Protein AF-F3PXC1-F1 (afdb_monomer_lite)

Sequence (77 aa):
MEQMRKLPIGIQTFEEIRKDNYLYVDKTAMIYQSGYLTIRGYDKEVLLYTLAFPNDEVRYGFLNFLVPYYTGCNSED

Secondary structure (DSSP, 8-state):
-PPPPPP-SS---HHHHHHTT------HHHHHHTTS-EEEEEETTTTEEEEE-SSHHHHHHHHHHTHHHHH------

Structure (mmCIF, N/CA/C/O backbone):
data_AF-F3PXC1-F1
#
_entry.id   AF-F3PXC1-F1
#
loop_
_atom_site.group_PDB
_atom_site.id
_atom_site.type_symbol
_atom_site.label_atom_id
_atom_site.label_alt_id
_atom_site.label_comp_id
_atom_site.label_asym_id
_atom_site.label_entity_id
_atom_site.label_seq_id
_atom_site.pdbx_PDB_ins_code
_atom_site.Cartn_x
_atom_site.Cartn_y
_atom_site.Cartn_z
_atom_site.occupancy
_atom_site.B_iso_or_equiv
_atom_site.auth_seq_id
_atom_site.auth_comp_id
_atom_site.auth_asym_id
_atom_site.auth_atom_id
_atom_site.pdbx_PDB_model_num
ATOM 1 N N . MET A 1 1 ? 25.697 -20.215 4.891 1.00 54.97 1 MET A N 1
ATOM 2 C CA . MET A 1 1 ? 25.732 -18.800 4.468 1.00 54.97 1 MET A CA 1
ATOM 3 C C . MET A 1 1 ? 24.417 -18.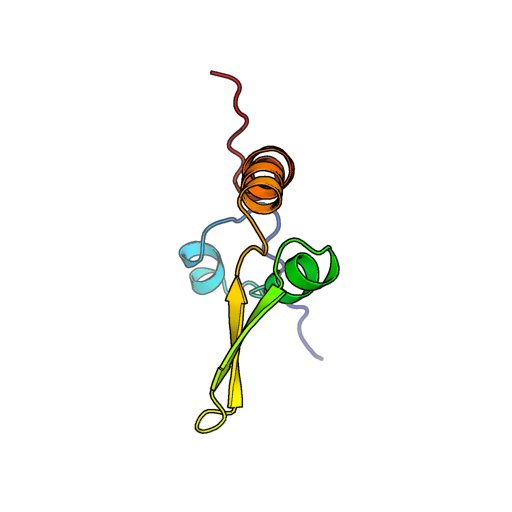519 3.774 1.00 54.97 1 MET A C 1
ATOM 5 O O . MET A 1 1 ? 24.048 -19.294 2.902 1.00 54.97 1 MET A O 1
ATOM 9 N N . GLU A 1 2 ? 23.676 -17.514 4.224 1.00 70.75 2 GLU A N 1
ATOM 10 C CA . GLU A 1 2 ? 22.377 -17.168 3.643 1.00 70.75 2 GLU A CA 1
ATOM 11 C C . GLU A 1 2 ? 22.599 -16.545 2.258 1.00 70.75 2 GLU A C 1
ATOM 13 O O . GLU A 1 2 ? 23.402 -15.624 2.104 1.00 70.75 2 GLU A O 1
ATOM 18 N N . GLN A 1 3 ? 21.973 -17.108 1.225 1.00 75.50 3 GLN A N 1
ATOM 19 C CA . GLN A 1 3 ? 22.129 -16.626 -0.144 1.00 75.50 3 GLN A CA 1
ATOM 20 C C . GLN A 1 3 ? 21.302 -15.346 -0.325 1.00 75.50 3 GLN A C 1
ATOM 22 O O . GLN A 1 3 ? 20.119 -15.307 0.010 1.00 75.50 3 GLN A O 1
ATOM 27 N N . MET A 1 4 ? 21.924 -14.291 -0.851 1.00 80.88 4 MET A N 1
ATOM 28 C CA . MET A 1 4 ? 21.274 -12.995 -1.048 1.00 80.88 4 MET A CA 1
ATOM 29 C C . MET A 1 4 ? 20.119 -13.109 -2.057 1.00 80.88 4 MET A C 1
ATOM 31 O O . MET A 1 4 ? 20.297 -13.607 -3.171 1.00 80.88 4 MET A O 1
ATOM 35 N N . ARG A 1 5 ? 18.925 -12.657 -1.657 1.00 83.75 5 ARG A N 1
ATOM 36 C CA . ARG A 1 5 ? 17.699 -12.738 -2.469 1.00 83.75 5 ARG A CA 1
ATOM 37 C C . ARG A 1 5 ? 17.726 -11.703 -3.596 1.00 83.75 5 ARG A C 1
ATOM 39 O O . ARG A 1 5 ? 18.120 -10.560 -3.380 1.00 83.75 5 ARG A O 1
ATOM 46 N N . LYS A 1 6 ? 17.271 -12.090 -4.790 1.00 88.31 6 LYS A N 1
ATOM 47 C CA . LYS A 1 6 ? 17.208 -11.201 -5.960 1.00 88.31 6 LYS A CA 1
ATOM 48 C C . LYS A 1 6 ? 16.074 -10.184 -5.806 1.00 88.31 6 LYS A C 1
ATOM 50 O O . LYS A 1 6 ? 14.962 -10.567 -5.451 1.00 88.31 6 LYS A O 1
ATOM 55 N N . LEU A 1 7 ? 16.333 -8.915 -6.117 1.00 89.19 7 LEU A N 1
ATOM 56 C CA . LEU A 1 7 ? 15.317 -7.855 -6.115 1.00 89.19 7 LEU A CA 1
ATOM 57 C C . LEU A 1 7 ? 14.700 -7.678 -7.515 1.00 89.19 7 LEU A C 1
ATOM 59 O O . LEU A 1 7 ? 15.448 -7.704 -8.494 1.00 89.19 7 LEU A O 1
ATOM 63 N N . PRO A 1 8 ? 13.374 -7.477 -7.630 1.00 87.56 8 PRO A N 1
ATOM 64 C CA . PRO A 1 8 ? 12.679 -7.334 -8.910 1.00 87.56 8 PRO A CA 1
ATOM 65 C C . PRO A 1 8 ? 12.786 -5.895 -9.443 1.00 87.56 8 PRO A C 1
ATOM 67 O O . PRO A 1 8 ? 11.798 -5.171 -9.547 1.00 87.56 8 PRO A O 1
ATOM 70 N N . ILE A 1 9 ? 14.003 -5.433 -9.735 1.00 84.81 9 ILE A N 1
ATOM 71 C CA . ILE A 1 9 ? 14.221 -4.085 -10.277 1.00 84.81 9 ILE A CA 1
ATOM 72 C C . ILE A 1 9 ? 13.839 -4.075 -11.759 1.00 84.81 9 ILE A C 1
ATOM 74 O O . ILE A 1 9 ? 14.372 -4.859 -12.537 1.00 84.81 9 ILE A O 1
ATOM 78 N N . GLY A 1 10 ? 12.906 -3.201 -12.141 1.00 80.31 10 GLY A N 1
ATOM 79 C CA . GLY A 1 10 ? 12.405 -3.101 -13.518 1.00 80.31 10 GLY A CA 1
ATOM 80 C C . GLY A 1 10 ? 11.401 -4.187 -13.922 1.00 80.31 10 GLY A C 1
ATOM 81 O O . GLY A 1 10 ? 10.819 -4.091 -14.996 1.00 80.31 10 GLY A O 1
ATOM 82 N N . ILE A 1 11 ? 11.146 -5.177 -13.063 1.00 82.75 11 ILE A N 1
ATOM 83 C CA . ILE A 1 11 ? 10.143 -6.224 -13.287 1.00 82.75 11 ILE A CA 1
ATOM 84 C C . ILE A 1 11 ? 8.840 -5.788 -12.621 1.00 82.75 11 ILE A C 1
ATOM 86 O O . ILE A 1 11 ? 8.800 -5.587 -11.408 1.00 82.75 11 ILE A O 1
ATOM 90 N N . GLN A 1 12 ? 7.771 -5.659 -13.407 1.00 76.88 12 GLN A N 1
ATOM 91 C CA . GLN A 1 12 ? 6.456 -5.234 -12.909 1.00 76.88 12 GLN A CA 1
ATOM 92 C C . GLN A 1 12 ? 5.412 -6.358 -12.914 1.00 76.88 12 GLN A C 1
ATOM 94 O O . GLN A 1 12 ? 4.300 -6.155 -12.428 1.00 76.88 12 GLN A O 1
ATOM 99 N N . THR A 1 13 ? 5.739 -7.550 -13.431 1.00 83.75 13 THR A N 1
ATOM 100 C CA . THR A 1 13 ? 4.778 -8.658 -13.503 1.00 83.75 13 THR A CA 1
ATOM 101 C C . THR A 1 13 ? 4.979 -9.680 -12.383 1.00 83.75 13 THR A C 1
ATOM 103 O O . THR A 1 13 ? 6.082 -10.143 -12.088 1.00 83.75 13 THR A O 1
ATOM 106 N N . PHE A 1 14 ? 3.870 -10.095 -11.768 1.00 85.56 14 PHE A N 1
ATOM 107 C CA . PHE A 1 14 ? 3.866 -11.161 -10.762 1.00 85.56 14 PHE A CA 1
ATOM 108 C C . PHE A 1 14 ? 4.288 -12.524 -11.320 1.00 85.56 14 PHE A C 1
ATOM 110 O O . PHE A 1 14 ? 4.653 -13.417 -10.556 1.00 85.56 14 PHE A O 1
ATOM 117 N N . GLU A 1 15 ? 4.166 -12.733 -12.629 1.00 90.19 15 GLU A N 1
ATOM 118 C CA . GLU A 1 15 ? 4.565 -13.979 -13.276 1.00 90.19 15 GLU A CA 1
ATOM 119 C C . GLU A 1 15 ? 6.086 -14.132 -13.299 1.00 90.19 15 GLU A C 1
ATOM 121 O O . GLU A 1 15 ? 6.589 -15.153 -12.830 1.00 90.19 15 GLU A O 1
ATOM 126 N N . GLU A 1 16 ? 6.807 -13.107 -13.759 1.00 87.88 16 GLU A N 1
ATOM 127 C CA . GLU A 1 16 ? 8.275 -13.086 -13.795 1.00 87.88 16 GLU A CA 1
ATOM 128 C C . GLU A 1 16 ? 8.866 -13.184 -12.385 1.00 87.88 16 GLU A C 1
ATOM 130 O O . GLU A 1 16 ? 9.736 -14.016 -12.129 1.00 87.88 16 GLU A O 1
ATOM 135 N N . ILE A 1 17 ? 8.311 -12.429 -11.425 1.00 88.94 17 ILE A N 1
ATOM 136 C CA . ILE A 1 17 ? 8.751 -12.473 -10.020 1.00 88.94 17 ILE A CA 1
ATOM 137 C C . ILE A 1 17 ? 8.708 -13.905 -9.465 1.00 88.94 17 ILE A C 1
ATOM 139 O O . ILE A 1 17 ? 9.645 -14.334 -8.787 1.00 88.94 17 ILE A O 1
ATOM 143 N N . ARG A 1 18 ? 7.637 -14.657 -9.757 1.00 88.75 18 ARG A N 1
ATOM 144 C CA . ARG A 1 18 ? 7.464 -16.036 -9.274 1.00 88.75 18 ARG A CA 1
ATOM 145 C C . ARG A 1 18 ? 8.334 -17.037 -10.025 1.00 88.75 18 ARG A C 1
ATOM 147 O O . ARG A 1 18 ? 8.916 -17.903 -9.378 1.00 88.75 18 ARG A O 1
ATOM 154 N N . LYS A 1 19 ? 8.404 -16.945 -11.358 1.00 92.00 19 LYS A N 1
ATOM 155 C CA . LYS A 1 19 ? 9.180 -17.882 -12.190 1.00 92.00 19 LYS A CA 1
ATOM 156 C C . LYS A 1 19 ? 10.670 -17.828 -11.862 1.00 92.00 19 LYS A C 1
ATOM 158 O O . LYS A 1 19 ? 11.293 -18.875 -11.716 1.00 92.00 19 LYS A O 1
ATOM 163 N N . ASP A 1 20 ? 11.201 -16.627 -11.659 1.00 88.75 20 ASP A N 1
ATOM 164 C CA . ASP A 1 20 ? 12.639 -16.405 -11.483 1.00 88.75 20 ASP A CA 1
ATOM 165 C C . ASP A 1 20 ? 13.068 -16.266 -10.010 1.00 88.75 20 ASP A C 1
ATOM 167 O O . ASP A 1 20 ? 14.224 -15.940 -9.711 1.00 88.75 20 ASP A O 1
ATOM 171 N N . ASN A 1 21 ? 1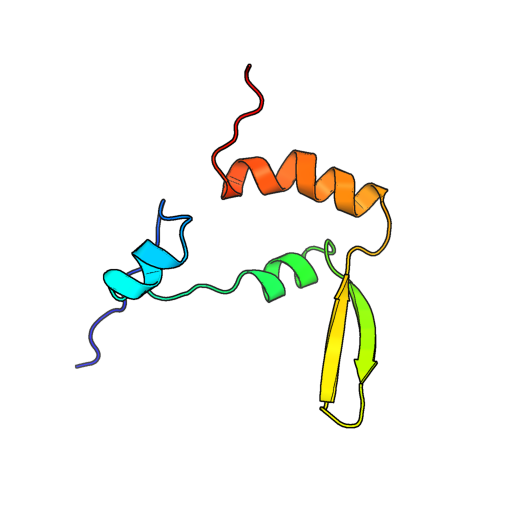2.149 -16.564 -9.080 1.00 88.25 21 ASN A N 1
ATOM 172 C CA . ASN A 1 21 ? 12.366 -16.575 -7.632 1.00 88.25 21 ASN A CA 1
ATOM 173 C C . ASN A 1 21 ? 12.908 -15.237 -7.082 1.00 88.25 21 ASN A C 1
ATOM 175 O O . ASN A 1 21 ? 13.827 -15.198 -6.255 1.00 88.25 21 ASN A O 1
ATOM 179 N N . TYR A 1 22 ? 12.345 -14.123 -7.554 1.00 91.38 22 TYR A N 1
ATOM 180 C CA . TYR A 1 22 ? 12.622 -12.798 -7.005 1.00 91.38 22 TYR A CA 1
ATOM 181 C C . TYR A 1 22 ? 11.913 -12.601 -5.657 1.00 91.38 22 TYR A C 1
ATOM 183 O O . TYR A 1 22 ? 10.864 -13.180 -5.371 1.00 91.38 22 TYR A O 1
ATOM 191 N N . LEU A 1 23 ? 12.472 -11.735 -4.810 1.00 88.94 23 LEU A N 1
ATOM 192 C CA . LEU A 1 23 ? 11.790 -11.245 -3.618 1.00 88.94 23 LEU A CA 1
ATOM 193 C C . LEU A 1 23 ? 10.562 -10.429 -4.039 1.00 88.94 23 LEU A C 1
ATOM 195 O O . LEU A 1 23 ? 10.703 -9.352 -4.612 1.00 88.94 23 LEU A O 1
ATOM 199 N N . TYR A 1 24 ? 9.364 -10.901 -3.701 1.00 87.19 24 TYR A N 1
ATOM 200 C CA . TYR A 1 24 ? 8.176 -10.060 -3.779 1.00 87.19 24 TYR A CA 1
ATOM 201 C C . TYR A 1 24 ? 8.264 -8.948 -2.727 1.00 87.19 24 TYR A C 1
ATOM 203 O O . TYR A 1 24 ? 8.350 -9.225 -1.530 1.00 87.19 24 TYR A O 1
ATOM 211 N N . VAL A 1 25 ? 8.267 -7.696 -3.185 1.00 85.44 25 VAL A N 1
ATOM 212 C CA . VAL A 1 25 ? 8.293 -6.511 -2.323 1.00 85.44 25 VAL A CA 1
ATOM 213 C C . VAL A 1 25 ? 6.895 -5.908 -2.304 1.00 85.44 25 VAL A C 1
ATOM 215 O O . VAL A 1 25 ? 6.477 -5.266 -3.268 1.00 85.44 25 VAL A O 1
ATOM 218 N N . ASP A 1 26 ? 6.176 -6.115 -1.203 1.00 87.56 26 ASP A N 1
ATOM 219 C CA . ASP A 1 26 ? 4.876 -5.488 -0.981 1.00 87.56 26 ASP A CA 1
ATOM 220 C C . ASP A 1 26 ? 5.051 -4.000 -0.638 1.00 87.56 26 ASP A C 1
ATOM 222 O O . ASP A 1 26 ? 5.707 -3.636 0.339 1.00 87.56 26 ASP A O 1
ATOM 226 N N . LYS A 1 27 ? 4.454 -3.128 -1.454 1.00 88.12 27 LYS A N 1
ATOM 227 C CA . LYS A 1 27 ? 4.529 -1.667 -1.304 1.00 88.12 27 LYS A CA 1
ATOM 228 C C . LYS A 1 27 ? 3.354 -1.095 -0.507 1.00 88.12 27 LYS A C 1
ATOM 230 O O . LYS A 1 27 ? 3.334 0.106 -0.249 1.00 88.12 27 LYS A O 1
ATOM 235 N N . THR A 1 28 ? 2.396 -1.926 -0.092 1.00 92.56 28 THR A N 1
ATOM 236 C CA . THR A 1 28 ? 1.165 -1.493 0.589 1.00 92.56 28 THR A CA 1
ATOM 237 C C . THR A 1 28 ? 1.468 -0.649 1.826 1.00 92.56 28 THR A C 1
ATOM 239 O O . THR A 1 28 ? 0.896 0.426 1.987 1.00 92.56 28 THR A O 1
ATOM 242 N N . ALA A 1 29 ? 2.424 -1.073 2.660 1.00 93.75 29 ALA A N 1
ATOM 243 C CA . ALA A 1 29 ? 2.803 -0.337 3.868 1.00 93.75 29 ALA A CA 1
ATOM 244 C C . ALA A 1 29 ? 3.336 1.072 3.561 1.00 93.75 29 ALA A C 1
ATOM 246 O O . ALA A 1 29 ? 2.978 2.030 4.240 1.00 93.75 29 ALA A O 1
ATOM 247 N N . MET A 1 30 ? 4.149 1.210 2.512 1.00 93.00 30 MET A N 1
ATOM 248 C CA . MET A 1 30 ? 4.694 2.500 2.088 1.00 93.00 30 MET A CA 1
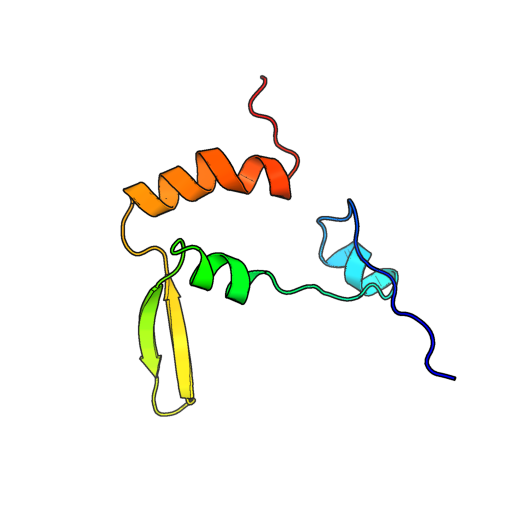ATOM 249 C C . MET A 1 30 ? 3.589 3.420 1.554 1.00 93.00 30 MET A C 1
ATOM 251 O O . MET A 1 30 ? 3.538 4.585 1.932 1.00 93.00 30 MET A O 1
ATOM 255 N N . ILE A 1 31 ? 2.675 2.891 0.733 1.00 94.12 31 ILE A N 1
ATOM 256 C CA . ILE A 1 31 ? 1.531 3.645 0.189 1.00 94.12 31 ILE A CA 1
ATOM 257 C C . ILE A 1 31 ? 0.581 4.094 1.319 1.00 94.12 31 ILE A C 1
ATOM 259 O O . ILE A 1 31 ? 0.029 5.195 1.281 1.00 94.12 31 ILE A O 1
ATOM 263 N N . TYR A 1 32 ? 0.403 3.262 2.347 1.00 96.00 32 TYR A N 1
ATOM 264 C CA . TYR A 1 32 ? -0.354 3.619 3.547 1.00 96.00 32 TYR A CA 1
ATOM 265 C C . TYR A 1 32 ? 0.342 4.730 4.349 1.00 96.00 32 TYR A C 1
ATOM 267 O O . TYR A 1 32 ? -0.276 5.744 4.659 1.00 96.00 32 TYR A O 1
ATOM 275 N N . GLN A 1 33 ? 1.643 4.593 4.625 1.00 95.69 33 GLN A N 1
ATOM 276 C CA . GLN A 1 33 ? 2.421 5.596 5.367 1.00 95.69 33 GLN A CA 1
ATOM 277 C C . GLN A 1 33 ? 2.516 6.944 4.646 1.00 95.69 33 GLN A C 1
ATOM 279 O O . GLN A 1 33 ? 2.573 7.980 5.303 1.00 95.69 33 GLN A O 1
ATOM 284 N N . SER A 1 34 ? 2.503 6.952 3.312 1.00 94.19 34 SER A N 1
ATOM 285 C CA . SER A 1 34 ? 2.488 8.186 2.525 1.00 94.19 34 SER A CA 1
ATOM 286 C C . SER A 1 34 ? 1.107 8.854 2.453 1.00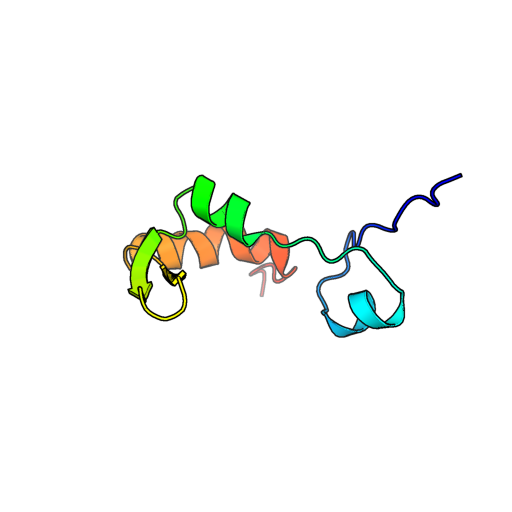 94.19 34 SER A C 1
ATOM 288 O O . SER A 1 34 ? 0.982 9.899 1.823 1.00 94.19 34 SER A O 1
ATOM 290 N N . GLY A 1 35 ? 0.066 8.261 3.051 1.00 94.81 35 GLY A N 1
ATOM 291 C CA . GLY A 1 35 ? -1.281 8.835 3.127 1.00 94.81 35 GLY A CA 1
ATOM 292 C C . GLY A 1 35 ? -2.193 8.555 1.928 1.00 94.81 35 GLY A C 1
ATOM 293 O O . GLY A 1 35 ? -3.292 9.102 1.868 1.00 94.81 35 GLY A 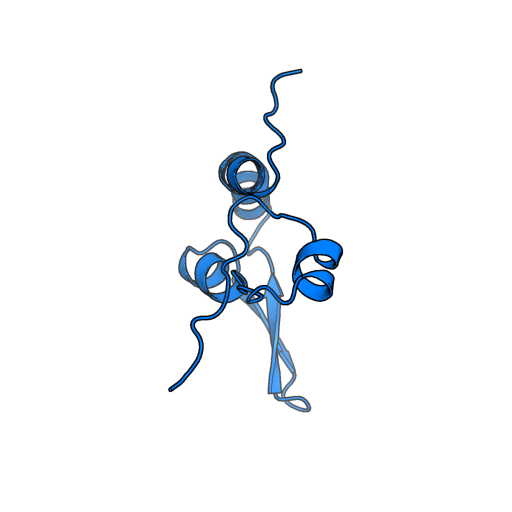O 1
ATOM 294 N N . TYR A 1 36 ? -1.785 7.699 0.982 1.00 96.19 36 TYR A N 1
ATOM 295 C CA . TYR A 1 36 ? -2.642 7.336 -0.155 1.00 96.19 36 TYR A CA 1
ATOM 296 C C . TYR A 1 36 ? -3.733 6.335 0.236 1.00 96.19 36 TYR A C 1
ATOM 298 O O . TYR A 1 36 ? -4.830 6.374 -0.317 1.00 96.19 36 TYR A O 1
ATOM 306 N N . LEU A 1 37 ? -3.451 5.448 1.192 1.00 97.31 37 LEU A N 1
ATOM 307 C CA . LEU A 1 37 ? -4.426 4.498 1.726 1.00 97.31 37 LEU A CA 1
ATOM 308 C C . LEU A 1 37 ? -4.765 4.835 3.176 1.00 97.31 37 LEU A C 1
ATOM 310 O O . LEU A 1 37 ? -3.900 5.223 3.953 1.00 97.31 37 LEU A O 1
ATOM 314 N N . THR A 1 38 ? -6.023 4.618 3.543 1.00 97.50 38 THR A N 1
ATOM 315 C CA . THR A 1 38 ? -6.537 4.719 4.910 1.00 97.50 38 THR A CA 1
ATOM 316 C C . THR A 1 38 ? -7.318 3.462 5.286 1.00 97.50 38 THR A C 1
ATOM 318 O O . THR A 1 38 ? -7.720 2.684 4.416 1.00 97.50 38 THR A O 1
ATOM 321 N N . ILE A 1 39 ? -7.561 3.263 6.581 1.00 97.69 39 ILE A N 1
ATOM 322 C CA . ILE A 1 39 ? -8.439 2.201 7.074 1.00 97.69 39 ILE A CA 1
ATOM 323 C C . ILE A 1 39 ? -9.888 2.593 6.773 1.00 97.69 39 ILE A C 1
ATOM 325 O O . ILE A 1 39 ? -10.400 3.584 7.286 1.00 97.69 39 ILE A O 1
ATOM 329 N N . ARG A 1 40 ? -10.561 1.781 5.959 1.00 97.62 40 ARG A N 1
ATOM 330 C CA . ARG A 1 40 ? -11.991 1.916 5.649 1.00 97.62 40 ARG A CA 1
ATOM 331 C C . ARG A 1 40 ? -12.870 1.063 6.559 1.00 97.62 40 ARG A C 1
ATOM 333 O O . ARG A 1 40 ? -14.036 1.382 6.765 1.00 97.62 40 ARG A O 1
ATOM 340 N N . GLY A 1 41 ? -12.325 -0.033 7.076 1.00 97.69 41 GLY A N 1
ATOM 341 C CA . GLY A 1 41 ? -13.057 -0.964 7.920 1.00 97.69 41 GLY A CA 1
ATOM 342 C C . GLY A 1 41 ? -12.132 -1.946 8.619 1.00 97.69 41 GLY A C 1
ATOM 343 O O . GLY A 1 41 ? -10.972 -2.109 8.237 1.00 97.69 41 GLY A O 1
ATOM 344 N N . TYR A 1 42 ? -12.667 -2.596 9.642 1.00 97.81 42 TYR A N 1
ATOM 345 C CA . TYR A 1 42 ? -11.985 -3.624 10.410 1.00 97.81 42 TYR A CA 1
ATOM 346 C C . TYR A 1 42 ? -12.955 -4.771 10.670 1.00 97.81 42 TYR A C 1
ATOM 348 O O . TYR A 1 42 ? -14.035 -4.559 11.225 1.00 97.81 42 TYR A O 1
ATOM 356 N N . ASP A 1 43 ? -12.556 -5.969 10.260 1.00 97.81 43 ASP A N 1
ATOM 357 C CA . ASP A 1 43 ? -13.254 -7.200 10.584 1.00 97.81 43 ASP A CA 1
ATOM 358 C C . ASP A 1 43 ? -12.570 -7.857 11.787 1.00 97.81 43 ASP A C 1
ATOM 360 O O . ASP A 1 43 ? -11.431 -8.323 11.716 1.00 97.81 43 ASP A O 1
ATOM 364 N N . LYS A 1 44 ? -13.286 -7.876 12.912 1.00 97.06 44 LYS A N 1
ATOM 365 C CA . LYS A 1 44 ? -12.809 -8.424 14.184 1.00 97.06 44 LYS A CA 1
ATOM 366 C C . LYS A 1 44 ? -12.799 -9.954 14.232 1.00 97.06 44 LYS A C 1
ATOM 368 O O . LYS A 1 44 ? -12.150 -10.498 15.117 1.00 97.06 44 LYS A O 1
ATOM 373 N N . GLU A 1 45 ? -13.530 -10.634 13.348 1.00 97.88 45 GLU A N 1
ATOM 374 C CA . GLU A 1 45 ? -13.602 -12.100 13.329 1.00 97.88 45 GLU A CA 1
ATOM 375 C C . GLU A 1 45 ? -12.339 -12.690 12.703 1.00 97.88 45 GLU A C 1
ATOM 377 O O . GLU A 1 45 ? -11.800 -13.679 13.196 1.00 97.88 45 GLU A O 1
ATOM 382 N N . VAL A 1 46 ? -11.825 -12.028 11.663 1.00 97.75 46 VAL A N 1
ATOM 383 C CA . VAL A 1 46 ? -10.600 -12.428 10.954 1.00 97.75 46 VAL A CA 1
ATOM 384 C C . VAL A 1 46 ? -9.386 -11.548 11.274 1.00 97.75 46 VAL A C 1
ATOM 386 O O . VAL A 1 46 ? -8.298 -11.808 10.767 1.00 97.75 46 VAL A O 1
ATOM 389 N N . LEU A 1 47 ? -9.546 -10.528 12.128 1.00 96.62 47 LEU A N 1
ATOM 390 C CA . LEU A 1 47 ? -8.513 -9.547 12.499 1.00 96.62 47 LEU A CA 1
ATOM 391 C C . LEU A 1 47 ? -7.903 -8.824 11.281 1.00 96.62 47 LEU A C 1
ATOM 393 O O . LEU A 1 47 ? -6.709 -8.514 11.262 1.00 96.62 47 LEU A O 1
ATOM 397 N N . LEU A 1 48 ? -8.720 -8.550 10.257 1.00 97.19 48 LEU A N 1
ATOM 398 C CA . LEU A 1 48 ? -8.277 -7.921 9.010 1.00 97.19 48 LEU A CA 1
ATOM 399 C C . LEU A 1 48 ? -8.760 -6.479 8.891 1.00 97.19 48 LEU A C 1
ATOM 401 O O . LEU A 1 48 ? -9.930 -6.158 9.106 1.00 97.19 48 LEU A O 1
ATOM 405 N N . TYR A 1 49 ? -7.847 -5.610 8.466 1.00 96.81 49 TYR A N 1
ATOM 406 C CA . TYR A 1 49 ? -8.153 -4.237 8.088 1.00 96.81 49 TYR A CA 1
ATOM 407 C C . TYR A 1 49 ? -8.406 -4.147 6.586 1.00 96.81 49 TYR A C 1
ATOM 409 O O . TYR A 1 49 ? -7.657 -4.694 5.779 1.00 96.81 49 TYR A O 1
ATOM 417 N N . THR A 1 50 ? -9.441 -3.403 6.210 1.00 97.19 50 THR A N 1
ATOM 418 C CA . THR A 1 50 ? -9.686 -3.018 4.819 1.00 97.19 50 THR A CA 1
ATOM 419 C C . THR A 1 50 ? -9.056 -1.659 4.567 1.00 97.19 50 THR A C 1
ATOM 421 O O . THR A 1 50 ? -9.428 -0.679 5.216 1.00 97.19 50 THR A O 1
ATOM 424 N N . LEU A 1 51 ? -8.135 -1.590 3.607 1.00 97.69 51 LEU A N 1
ATOM 425 C CA . LEU A 1 51 ? -7.516 -0.344 3.165 1.00 97.69 51 LEU A CA 1
ATOM 426 C C . LEU A 1 51 ? -8.199 0.188 1.900 1.00 97.69 51 LEU A C 1
ATOM 428 O O . LEU A 1 51 ? -8.556 -0.585 1.012 1.00 97.69 51 LEU A O 1
ATOM 432 N N . ALA A 1 52 ? -8.379 1.505 1.807 1.00 97.75 52 ALA A N 1
ATOM 433 C CA . ALA A 1 52 ? -8.919 2.171 0.620 1.00 97.75 52 ALA A CA 1
ATOM 434 C C . ALA A 1 52 ? -8.388 3.605 0.485 1.00 97.75 52 ALA A C 1
ATOM 436 O O . ALA A 1 52 ? -7.843 4.157 1.439 1.00 97.75 52 ALA A O 1
ATOM 437 N N . PHE A 1 53 ? -8.588 4.226 -0.680 1.00 97.88 53 PHE A N 1
ATOM 438 C CA . PHE A 1 53 ? -8.376 5.666 -0.829 1.00 97.88 53 PHE A CA 1
ATOM 439 C C . PHE A 1 53 ? -9.354 6.442 0.070 1.00 97.88 53 PHE A C 1
ATOM 441 O O . PHE A 1 53 ? -10.533 6.077 0.125 1.00 97.88 53 PHE A O 1
ATOM 448 N N . PRO A 1 54 ? -8.900 7.500 0.765 1.00 97.31 54 PRO A N 1
ATOM 449 C CA . PRO A 1 54 ? -9.751 8.275 1.668 1.00 97.31 54 PRO A CA 1
ATOM 450 C C . PRO A 1 54 ? -10.827 9.073 0.923 1.00 97.31 54 PRO A C 1
ATOM 452 O O . PRO A 1 54 ? -11.926 9.263 1.436 1.00 97.31 54 PRO A O 1
ATOM 455 N N . ASN A 1 55 ? -10.508 9.547 -0.280 1.00 96.69 55 ASN A N 1
ATOM 456 C CA . ASN A 1 55 ? -11.398 10.290 -1.161 1.00 96.69 55 ASN A CA 1
ATOM 457 C C . ASN A 1 55 ? -10.896 10.193 -2.613 1.00 96.69 55 ASN A C 1
ATOM 459 O O . ASN A 1 55 ? -9.821 9.643 -2.882 1.00 96.69 55 ASN A O 1
ATOM 463 N N . ASP A 1 56 ? -11.680 10.737 -3.544 1.00 97.19 56 ASP A N 1
ATOM 464 C CA . ASP A 1 56 ? -11.352 10.700 -4.968 1.00 97.19 56 ASP A CA 1
ATOM 465 C C . ASP A 1 56 ? -10.142 11.574 -5.327 1.00 97.19 56 ASP A C 1
ATOM 467 O O . ASP A 1 56 ? -9.362 11.184 -6.188 1.00 97.19 56 ASP A O 1
ATOM 471 N N . GLU A 1 57 ? -9.916 12.702 -4.647 1.00 97.06 57 GLU A N 1
ATOM 472 C CA . GLU A 1 57 ? -8.759 13.575 -4.905 1.00 97.06 57 GLU A CA 1
ATOM 473 C C . GLU A 1 57 ? -7.432 12.841 -4.668 1.00 97.06 57 GLU A C 1
ATOM 475 O O . GLU A 1 57 ? -6.548 12.849 -5.524 1.00 97.06 57 GLU A O 1
ATOM 480 N N . VAL A 1 58 ? -7.323 12.107 -3.557 1.00 96.25 58 VAL A N 1
ATOM 481 C CA . VAL A 1 58 ? -6.142 11.294 -3.235 1.00 96.25 58 VAL A CA 1
ATOM 482 C C . VAL A 1 58 ? -5.982 10.130 -4.217 1.00 96.25 58 VAL A C 1
ATOM 484 O O . VAL A 1 58 ? -4.861 9.809 -4.615 1.00 96.25 58 VAL A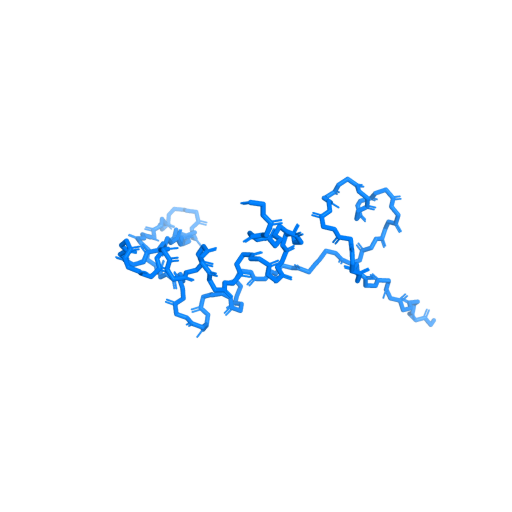 O 1
ATOM 487 N N . ARG A 1 59 ? -7.088 9.522 -4.667 1.00 95.69 59 ARG A N 1
ATOM 488 C CA . ARG A 1 59 ? -7.066 8.486 -5.710 1.00 95.69 59 ARG A CA 1
ATOM 489 C C . ARG A 1 59 ? -6.545 9.036 -7.039 1.00 95.69 59 ARG A C 1
ATOM 491 O O . ARG A 1 59 ? -5.684 8.410 -7.651 1.00 95.69 59 ARG A O 1
ATOM 498 N N . TYR A 1 60 ? -7.047 10.183 -7.490 1.00 94.69 60 TYR A N 1
ATOM 499 C CA . TYR A 1 60 ? -6.577 10.819 -8.721 1.00 94.69 60 TYR A CA 1
ATOM 500 C C . TYR A 1 60 ? -5.119 11.263 -8.596 1.00 94.69 60 TYR A C 1
ATOM 502 O O . TYR A 1 60 ? -4.339 11.030 -9.514 1.00 94.69 60 TYR A O 1
ATOM 510 N N . GLY A 1 61 ? -4.717 11.808 -7.445 1.00 92.94 61 GLY A N 1
ATOM 511 C CA . GLY A 1 61 ? -3.318 12.124 -7.158 1.00 92.94 61 GLY A CA 1
ATOM 512 C C . GLY A 1 61 ? -2.414 10.894 -7.270 1.00 92.94 61 GLY A C 1
ATOM 513 O O . GLY A 1 61 ? -1.392 10.939 -7.949 1.00 92.94 61 GLY A O 1
ATOM 514 N N . PHE A 1 62 ? -2.822 9.762 -6.693 1.00 92.62 62 PHE A N 1
ATOM 515 C CA . PHE A 1 62 ? -2.095 8.499 -6.829 1.00 92.62 62 PHE A CA 1
ATOM 516 C C . PHE A 1 62 ? -1.948 8.066 -8.296 1.00 92.62 62 PHE A C 1
ATOM 518 O O . PHE A 1 62 ? -0.847 7.725 -8.732 1.00 92.62 62 PHE A O 1
ATOM 525 N N . LEU A 1 63 ? -3.044 8.091 -9.063 1.00 90.62 63 LEU A N 1
ATOM 526 C CA . LEU A 1 63 ? -3.050 7.685 -10.471 1.00 90.62 63 LEU A CA 1
ATOM 527 C C . LEU A 1 63 ? -2.188 8.602 -11.350 1.00 90.62 63 LEU A C 1
ATOM 529 O O . LEU A 1 63 ? -1.498 8.106 -12.231 1.00 90.62 63 LEU A O 1
ATOM 533 N N . ASN A 1 64 ? -2.196 9.911 -11.098 1.00 89.69 64 ASN A N 1
ATOM 534 C CA . ASN A 1 64 ? -1.481 10.883 -11.925 1.00 89.69 64 ASN A CA 1
ATOM 535 C C . ASN A 1 64 ? 0.001 11.010 -11.556 1.00 89.69 64 ASN A C 1
ATOM 537 O O . ASN A 1 64 ? 0.830 11.225 -12.434 1.00 89.69 64 ASN A O 1
ATOM 541 N N . PHE A 1 65 ? 0.346 10.888 -10.271 1.00 88.38 65 PHE A N 1
ATOM 542 C CA . PHE A 1 65 ? 1.702 11.172 -9.793 1.00 88.38 65 PHE A CA 1
ATOM 543 C C . PHE A 1 65 ? 2.489 9.945 -9.361 1.00 88.38 65 PHE A C 1
ATOM 545 O O . PHE A 1 65 ? 3.704 10.036 -9.296 1.00 88.38 65 PHE A O 1
ATOM 552 N N . LEU A 1 66 ? 1.859 8.821 -9.018 1.00 86.12 66 LEU A N 1
ATOM 553 C CA . LEU A 1 66 ? 2.580 7.670 -8.467 1.00 86.12 66 LEU A CA 1
ATOM 554 C C . LEU A 1 66 ? 2.580 6.470 -9.417 1.00 86.12 66 LEU A C 1
ATOM 556 O O . LEU A 1 66 ? 3.610 5.822 -9.599 1.00 86.12 66 LEU A O 1
ATOM 560 N N . VAL A 1 67 ? 1.438 6.182 -10.044 1.00 85.38 67 VAL A N 1
ATOM 561 C CA . VAL A 1 67 ? 1.296 5.052 -10.974 1.00 85.38 67 VAL A CA 1
ATOM 562 C C . VAL A 1 67 ? 2.283 5.100 -12.146 1.00 85.38 67 VAL A C 1
ATOM 564 O O . VAL A 1 67 ? 2.894 4.057 -12.382 1.00 85.38 67 VAL A O 1
ATOM 567 N N . PRO A 1 68 ? 2.539 6.240 -12.822 1.00 86.69 68 PRO A N 1
ATOM 568 C CA . PRO A 1 68 ? 3.473 6.281 -13.953 1.00 86.69 68 PRO A CA 1
ATOM 569 C C . PRO A 1 68 ? 4.877 5.774 -13.596 1.00 86.69 68 PRO A C 1
ATOM 571 O O . PRO A 1 68 ? 5.482 5.016 -14.354 1.00 86.69 68 PRO A O 1
ATOM 574 N N . TYR A 1 69 ? 5.358 6.082 -12.385 1.00 79.88 69 TYR A N 1
ATOM 575 C CA . TYR A 1 69 ? 6.660 5.618 -11.892 1.00 79.88 69 TYR A CA 1
ATOM 576 C C . TYR A 1 69 ? 6.710 4.112 -11.606 1.00 79.88 69 TYR A C 1
ATOM 578 O O . TYR A 1 69 ? 7.795 3.533 -11.548 1.00 79.88 69 TYR A O 1
ATOM 586 N N . TYR A 1 70 ? 5.558 3.470 -11.402 1.00 73.62 70 TYR A N 1
ATOM 587 C CA . TYR A 1 70 ? 5.476 2.043 -11.097 1.00 73.62 70 TYR A CA 1
ATOM 588 C C . TYR A 1 70 ? 5.055 1.181 -12.280 1.00 73.62 70 TYR A C 1
ATOM 590 O O . TYR A 1 70 ? 5.418 0.012 -12.303 1.00 73.62 70 TYR A O 1
ATOM 598 N N . THR A 1 71 ? 4.315 1.708 -13.253 1.00 74.06 71 THR A N 1
ATOM 599 C CA . THR A 1 71 ? 3.805 0.907 -14.377 1.00 74.06 71 THR A CA 1
ATOM 600 C C . THR A 1 71 ? 4.543 1.156 -15.685 1.00 74.06 71 THR A C 1
ATOM 602 O O . THR A 1 71 ? 4.321 0.418 -16.640 1.00 74.06 71 THR A O 1
ATOM 605 N N . GLY A 1 72 ? 5.415 2.169 -15.754 1.00 65.62 72 GLY A N 1
ATOM 606 C CA . GLY A 1 72 ? 6.107 2.532 -16.993 1.00 65.62 72 GLY A CA 1
ATOM 607 C C . GLY A 1 72 ? 5.174 3.071 -18.085 1.00 65.62 72 GLY A C 1
ATOM 608 O O . GLY A 1 72 ? 5.610 3.249 -19.217 1.00 65.62 72 GLY A O 1
ATOM 609 N N . CYS A 1 73 ? 3.903 3.339 -17.765 1.00 58.62 73 CYS A N 1
ATOM 610 C CA . CYS A 1 73 ? 3.005 4.089 -18.636 1.00 58.62 73 CYS A CA 1
ATOM 611 C C . CYS A 1 73 ? 3.303 5.579 -18.460 1.00 58.62 73 CYS A C 1
ATOM 613 O O . CYS A 1 73 ? 2.704 6.242 -17.613 1.00 58.62 73 CYS A O 1
ATOM 615 N N . ASN A 1 74 ? 4.247 6.095 -19.242 1.00 54.06 74 ASN A N 1
ATOM 616 C CA . ASN A 1 74 ? 4.333 7.531 -19.467 1.00 54.06 74 ASN A CA 1
ATOM 617 C C . ASN A 1 74 ? 3.128 7.923 -20.326 1.00 54.06 74 ASN A C 1
ATOM 619 O O . ASN A 1 74 ? 2.921 7.345 -21.390 1.00 54.06 74 ASN A O 1
ATOM 623 N N . SER A 1 75 ? 2.321 8.876 -19.866 1.00 53.44 75 SER A N 1
ATOM 624 C CA . SER A 1 75 ? 1.266 9.499 -20.670 1.00 53.44 75 SER A CA 1
ATOM 625 C C . SER A 1 75 ? 1.883 10.479 -21.677 1.00 53.44 75 SER A C 1
ATOM 627 O O . SER A 1 75 ? 1.644 11.682 -21.609 1.00 53.44 75 SER A O 1
ATOM 629 N N . GLU A 1 76 ? 2.744 9.965 -22.547 1.00 54.12 76 GLU A N 1
ATOM 630 C CA . GLU A 1 76 ? 3.202 10.638 -23.760 1.00 54.12 76 GLU A CA 1
ATOM 631 C C . GLU A 1 76 ? 2.766 9.777 -24.951 1.00 54.12 76 GLU A C 1
ATOM 633 O O . GLU A 1 76 ? 3.580 9.114 -25.583 1.00 54.12 76 GLU A O 1
ATOM 638 N N . ASP A 1 77 ? 1.450 9.773 -25.174 1.00 44.19 77 ASP A N 1
ATOM 639 C CA . ASP A 1 77 ? 0.766 9.606 -26.463 1.00 44.19 77 ASP A CA 1
ATOM 640 C C . ASP A 1 77 ? -0.398 10.613 -26.499 1.00 44.19 77 ASP A C 1
ATOM 642 O O . ASP A 1 77 ? -1.146 10.686 -25.490 1.00 44.19 77 ASP A O 1
#

Organism: NCBI:txid763034

Radius of gyration: 16.09 Å; chains: 1; bounding box: 39×32×41 Å

InterPro domains:
  IPR018631 AAA-ATPase-like domain [PF09820] (8-33)

pLDDT: mean 87.41, std 12.28, range [44.19, 97.88]

Foldseek 3Di:
DDDDAAACVPPQDPVCCVVVVHDDDDCVVVCVVVQQWDFPDADPVVRDTDIDGPDVVSVVCCVPPPVCVRPVPDPPD